Protein AF-A0A9W5UZL8-F1 (afdb_monomer_lite)

Organism: NCBI:txid1053233

pLDDT: mean 82.02, std 14.85, range [34.0, 97.69]

Sequence (84 aa):
MNIYEKSHKLSDSEFKRLIGVQRETFAEMLQILRKAYAYIHQSRGRKSKLSLEEMLFVTLKYLRQYPTMKELAFEGSVAKFLNR

Structure (mmCIF, N/CA/C/O backbone):
data_AF-A0A9W5UZL8-F1
#
_entry.id   AF-A0A9W5UZL8-F1
#
loop_
_atom_site.group_PDB
_atom_site.id
_atom_site.type_symbol
_atom_site.label_atom_id
_atom_site.label_alt_id
_atom_site.label_comp_id
_atom_site.label_asym_id
_atom_site.label_entity_id
_atom_site.label_seq_id
_atom_site.pdbx_PDB_ins_code
_atom_site.Cartn_x
_atom_site.Cartn_y
_atom_site.Cartn_z
_atom_site.occupancy
_atom_site.B_iso_or_equiv
_atom_site.auth_seq_id
_atom_site.auth_comp_id
_atom_site.auth_asym_id
_atom_site.auth_atom_id
_atom_site.pdbx_PDB_model_num
ATOM 1 N N . MET A 1 1 ? 6.945 -3.457 11.917 1.00 48.53 1 MET A N 1
ATOM 2 C CA . MET A 1 1 ? 5.659 -3.954 11.399 1.00 48.53 1 MET A CA 1
ATOM 3 C C . MET A 1 1 ? 5.044 -2.853 10.562 1.00 48.53 1 MET A C 1
ATOM 5 O O . MET A 1 1 ? 4.738 -1.788 11.099 1.00 48.53 1 MET A O 1
ATOM 9 N N . ASN A 1 2 ? 5.000 -3.093 9.259 1.00 68.19 2 ASN A N 1
ATOM 10 C CA . ASN A 1 2 ? 4.564 -2.161 8.222 1.00 68.19 2 ASN A CA 1
ATOM 11 C C . ASN A 1 2 ? 3.060 -1.849 8.406 1.00 68.19 2 ASN A C 1
ATOM 13 O O . ASN A 1 2 ? 2.299 -2.690 8.888 1.00 68.19 2 ASN A O 1
ATOM 17 N N . ILE A 1 3 ? 2.618 -0.628 8.095 1.00 70.50 3 ILE A N 1
ATOM 18 C CA . ILE A 1 3 ? 1.213 -0.210 8.245 1.00 70.50 3 ILE A CA 1
ATOM 19 C C . ILE A 1 3 ? 0.253 -1.089 7.426 1.00 70.50 3 ILE A C 1
ATOM 21 O O . ILE A 1 3 ? -0.849 -1.397 7.882 1.00 70.50 3 ILE A O 1
ATOM 25 N N . TYR A 1 4 ? 0.712 -1.592 6.277 1.00 76.25 4 TYR A N 1
ATOM 26 C CA . TYR A 1 4 ? -0.012 -2.573 5.478 1.00 76.25 4 TYR A CA 1
ATOM 27 C C . TYR A 1 4 ? -0.141 -3.922 6.201 1.00 76.25 4 TYR A C 1
ATOM 29 O O . TYR A 1 4 ? -1.230 -4.489 6.243 1.00 76.25 4 TYR A O 1
ATOM 37 N N . GLU A 1 5 ? 0.906 -4.394 6.882 1.00 78.88 5 GLU A N 1
ATOM 38 C CA . GLU A 1 5 ? 0.831 -5.643 7.655 1.00 78.88 5 GLU A CA 1
ATOM 39 C C . GLU A 1 5 ? -0.199 -5.560 8.784 1.00 78.88 5 GLU A C 1
ATOM 41 O O . GLU A 1 5 ? -0.924 -6.515 9.059 1.00 78.88 5 GLU A O 1
ATOM 46 N N . LYS A 1 6 ? -0.299 -4.392 9.428 1.00 80.81 6 LYS A N 1
ATOM 47 C CA . LYS A 1 6 ? -1.322 -4.133 10.450 1.00 80.81 6 LYS A CA 1
ATOM 48 C C . LYS A 1 6 ? -2.732 -4.147 9.854 1.00 80.81 6 LYS A C 1
ATOM 50 O O . LYS A 1 6 ? -3.658 -4.609 10.515 1.00 80.81 6 LYS A O 1
ATOM 55 N N . SER A 1 7 ? -2.886 -3.705 8.604 1.00 79.62 7 SER A N 1
ATOM 56 C CA . SER A 1 7 ? -4.174 -3.681 7.900 1.00 79.62 7 SER A CA 1
ATOM 57 C C . SER A 1 7 ? -4.727 -5.072 7.550 1.00 79.62 7 SER A C 1
ATOM 59 O O . SER A 1 7 ? -5.921 -5.204 7.283 1.00 79.62 7 SER A O 1
ATOM 61 N N . HIS A 1 8 ? -3.908 -6.131 7.597 1.00 84.06 8 HIS A N 1
ATOM 62 C CA . HIS A 1 8 ? -4.387 -7.510 7.418 1.00 84.06 8 HIS A CA 1
ATOM 63 C C . HIS A 1 8 ? -5.293 -7.990 8.552 1.00 84.06 8 HIS A C 1
ATOM 65 O O . HIS A 1 8 ? -6.061 -8.922 8.353 1.00 84.06 8 HIS A O 1
ATOM 71 N N . LYS A 1 9 ? -5.221 -7.356 9.729 1.00 88.38 9 LYS A N 1
ATOM 72 C CA . LYS A 1 9 ? -6.089 -7.681 10.869 1.00 88.38 9 LYS A CA 1
ATOM 73 C C . LYS A 1 9 ? -7.466 -7.016 10.790 1.00 88.38 9 LYS A C 1
ATOM 75 O O . LYS A 1 9 ? -8.310 -7.301 11.629 1.00 88.38 9 LYS A O 1
ATOM 80 N N . LEU A 1 10 ? -7.668 -6.110 9.833 1.00 90.12 10 LEU A N 1
ATOM 81 C CA . LEU A 1 10 ? -8.925 -5.393 9.643 1.00 90.12 10 LEU A CA 1
ATOM 82 C C . LEU A 1 10 ? -9.903 -6.238 8.832 1.00 90.12 10 LEU A C 1
ATOM 84 O O . LEU A 1 10 ? -9.489 -6.920 7.890 1.00 90.12 10 LEU A O 1
ATOM 88 N N . SER A 1 11 ? -11.194 -6.110 9.131 1.00 94.44 11 SER A N 1
ATOM 89 C CA . SER A 1 11 ? -12.247 -6.571 8.223 1.00 94.44 11 SER A CA 1
ATOM 90 C C . SER A 1 11 ? -12.194 -5.808 6.893 1.00 94.44 11 SER A C 1
ATOM 92 O O . SER A 1 11 ? -11.605 -4.728 6.798 1.00 94.44 11 SER A O 1
ATOM 94 N N . ASP A 1 12 ? -12.815 -6.334 5.839 1.00 93.94 12 ASP A N 1
ATOM 95 C CA . ASP A 1 12 ? -12.768 -5.685 4.520 1.00 93.94 12 ASP A CA 1
ATOM 96 C C . ASP A 1 12 ? -13.483 -4.328 4.494 1.00 93.94 12 ASP A C 1
ATOM 98 O O . ASP A 1 12 ? -13.075 -3.417 3.768 1.00 93.94 12 ASP A O 1
ATOM 102 N N . SER A 1 13 ? -14.505 -4.149 5.335 1.00 94.06 13 SER A N 1
ATOM 103 C CA . SER A 1 13 ? -15.187 -2.863 5.499 1.00 94.06 13 SER A CA 1
ATOM 104 C C . SER A 1 13 ? -14.280 -1.828 6.170 1.00 94.06 13 SER A C 1
ATOM 106 O O . SER A 1 13 ? -14.182 -0.693 5.697 1.00 94.06 13 SER A O 1
ATOM 108 N N . GLU A 1 14 ? -13.560 -2.216 7.224 1.00 92.31 14 GLU A N 1
ATOM 109 C CA . GLU A 1 14 ? -12.575 -1.373 7.904 1.00 92.31 14 GLU A CA 1
ATOM 110 C C . GLU A 1 14 ? -11.380 -1.067 7.004 1.00 92.31 14 GLU A C 1
ATOM 112 O O . GLU A 1 14 ? -10.941 0.082 6.939 1.00 92.31 14 GLU A O 1
ATOM 117 N N . PHE A 1 15 ? -10.896 -2.058 6.252 1.00 92.00 15 PHE A N 1
ATOM 118 C CA . PHE A 1 15 ? -9.842 -1.876 5.260 1.00 92.00 15 PHE A CA 1
ATOM 119 C C . PHE A 1 15 ? -10.268 -0.844 4.216 1.00 92.00 15 PHE A C 1
ATOM 121 O O . PHE A 1 15 ? -9.574 0.152 4.018 1.00 92.00 15 PHE A O 1
ATOM 128 N N . LYS A 1 16 ? -11.451 -1.002 3.612 1.00 92.62 16 LYS A N 1
ATOM 129 C CA . LYS A 1 16 ? -11.978 -0.032 2.644 1.00 92.62 16 LYS A CA 1
ATOM 130 C C . LYS A 1 16 ? -12.150 1.350 3.266 1.00 92.62 16 LYS A C 1
ATOM 132 O O . LYS A 1 16 ? -11.809 2.353 2.640 1.00 92.62 16 LYS A O 1
ATOM 137 N N . ARG A 1 17 ? -12.640 1.430 4.506 1.00 90.38 17 ARG A N 1
ATOM 138 C CA . ARG A 1 17 ? -12.810 2.703 5.217 1.00 90.38 17 ARG A CA 1
ATOM 139 C C . ARG A 1 17 ? -11.477 3.401 5.468 1.00 90.38 17 ARG A C 1
ATOM 141 O O . ARG A 1 17 ? -11.440 4.623 5.340 1.00 90.38 17 ARG A O 1
ATOM 148 N N . LEU A 1 18 ? -10.418 2.662 5.789 1.00 86.50 18 LEU A N 1
ATOM 149 C CA . LEU A 1 18 ? -9.087 3.204 6.059 1.00 86.50 18 LEU A CA 1
ATOM 150 C C . LEU A 1 18 ? -8.339 3.571 4.769 1.00 86.50 18 LEU A C 1
ATOM 152 O O . LEU A 1 18 ? -7.880 4.700 4.628 1.00 86.50 18 LEU A O 1
ATOM 156 N N . ILE A 1 19 ? -8.249 2.636 3.821 1.00 87.44 19 ILE A N 1
ATOM 157 C CA . ILE A 1 19 ? -7.439 2.751 2.598 1.00 87.44 19 ILE A CA 1
ATOM 158 C C . ILE A 1 19 ? -8.157 3.545 1.502 1.00 87.44 19 ILE A C 1
ATOM 160 O O . ILE A 1 19 ? -7.524 4.243 0.716 1.00 87.44 19 ILE A O 1
ATOM 164 N N . GLY A 1 20 ? -9.488 3.468 1.450 1.00 90.88 20 GLY A N 1
ATOM 165 C CA . GLY A 1 20 ? -10.321 4.104 0.424 1.00 90.88 20 GLY A CA 1
ATOM 166 C C . GLY A 1 20 ? -10.667 3.209 -0.767 1.00 90.88 20 GLY A C 1
ATOM 167 O O . GLY A 1 20 ? -11.526 3.584 -1.558 1.00 90.88 20 GLY A O 1
ATOM 168 N N . VAL A 1 21 ? -10.070 2.019 -0.874 1.00 94.56 21 VAL A N 1
ATOM 169 C CA . VAL A 1 21 ? -10.377 1.021 -1.913 1.00 94.56 21 VAL A CA 1
ATOM 170 C C . VAL A 1 21 ? -10.594 -0.358 -1.295 1.00 94.56 21 VAL A C 1
ATOM 172 O O . VAL A 1 21 ? -10.170 -0.615 -0.167 1.00 94.56 21 VAL A O 1
ATOM 175 N N . GLN A 1 22 ? -11.272 -1.242 -2.024 1.00 95.62 22 GLN A N 1
ATOM 176 C CA . GLN A 1 22 ? -11.420 -2.643 -1.626 1.00 95.62 22 GLN A CA 1
ATOM 177 C C . GLN A 1 22 ? -10.067 -3.365 -1.628 1.00 95.62 22 GLN A C 1
ATOM 179 O O . GLN A 1 22 ? -9.125 -2.947 -2.308 1.00 95.62 22 GLN A O 1
ATOM 184 N N . ARG A 1 23 ? -9.963 -4.447 -0.851 1.00 93.69 23 ARG A N 1
ATOM 185 C CA . ARG A 1 23 ? -8.717 -5.209 -0.698 1.00 93.69 23 ARG A CA 1
ATOM 186 C C . ARG A 1 23 ? -8.287 -5.847 -2.015 1.00 93.69 23 ARG A C 1
ATOM 188 O O . ARG A 1 23 ? -7.102 -5.838 -2.338 1.00 93.69 23 ARG A O 1
ATOM 195 N N . GLU A 1 24 ? -9.254 -6.317 -2.790 1.00 95.81 24 GLU A N 1
ATOM 196 C CA . GLU A 1 24 ? -9.079 -6.894 -4.120 1.00 95.81 24 GLU A CA 1
ATOM 197 C C . GLU A 1 24 ? -8.494 -5.847 -5.073 1.00 95.81 24 GLU A C 1
ATOM 199 O O . GLU A 1 24 ? -7.443 -6.067 -5.671 1.00 95.81 24 GLU A O 1
ATOM 204 N N . THR A 1 25 ? -9.091 -4.650 -5.111 1.00 96.75 25 THR A N 1
ATOM 205 C CA . THR A 1 25 ? -8.591 -3.524 -5.912 1.00 96.75 25 THR A CA 1
ATOM 206 C C . THR A 1 25 ? -7.177 -3.124 -5.497 1.00 96.75 25 THR A C 1
ATOM 208 O O . THR A 1 25 ? -6.316 -2.913 -6.3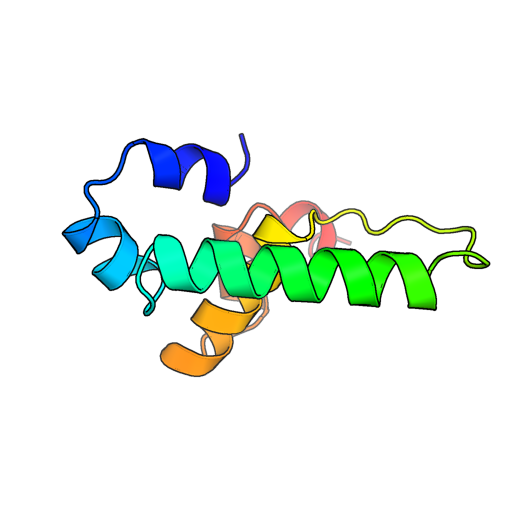47 1.00 96.75 25 THR A O 1
ATOM 211 N N . PHE A 1 26 ? -6.899 -3.051 -4.193 1.00 94.81 26 PHE A N 1
ATOM 212 C CA . PHE A 1 26 ? -5.557 -2.744 -3.700 1.00 94.81 26 PHE A CA 1
ATOM 213 C C . PHE A 1 26 ? -4.532 -3.788 -4.165 1.00 94.81 26 PHE A C 1
ATOM 215 O O . PHE A 1 26 ? -3.434 -3.430 -4.594 1.00 94.81 26 PHE A O 1
ATOM 222 N N . ALA A 1 27 ? -4.886 -5.074 -4.112 1.00 94.56 27 ALA A N 1
ATOM 223 C CA . ALA A 1 27 ? -4.022 -6.159 -4.559 1.00 94.56 27 ALA A CA 1
ATOM 224 C C . ALA A 1 27 ? -3.740 -6.086 -6.069 1.00 94.56 27 ALA A C 1
ATOM 226 O O . ALA A 1 27 ? -2.587 -6.240 -6.479 1.00 94.56 27 ALA A O 1
ATOM 227 N N . GLU A 1 28 ? -4.748 -5.792 -6.892 1.00 97.69 28 GLU A N 1
ATOM 228 C CA . GLU A 1 28 ? -4.580 -5.584 -8.336 1.00 97.69 28 GLU A CA 1
ATOM 229 C C . GLU A 1 28 ? -3.664 -4.393 -8.640 1.00 97.69 28 GLU A C 1
ATOM 231 O O . GLU A 1 28 ? -2.697 -4.524 -9.399 1.00 97.69 28 GLU A O 1
ATOM 236 N N . MET A 1 29 ? -3.897 -3.250 -7.987 1.00 96.94 29 MET A N 1
ATOM 237 C CA . MET A 1 29 ? -3.041 -2.066 -8.110 1.00 96.94 29 MET A CA 1
ATOM 238 C C . MET A 1 29 ? -1.590 -2.387 -7.740 1.00 96.94 29 MET A C 1
ATOM 240 O O . MET A 1 29 ? -0.662 -1.993 -8.449 1.00 96.94 29 MET A O 1
ATOM 244 N N . LEU A 1 30 ? -1.380 -3.146 -6.662 1.00 95.31 30 LEU A N 1
ATOM 245 C CA . LEU A 1 30 ? -0.054 -3.555 -6.215 1.00 95.31 30 LEU A CA 1
ATOM 246 C C . LEU A 1 30 ? 0.633 -4.486 -7.224 1.00 95.31 30 LEU A C 1
ATOM 248 O O . LEU A 1 30 ? 1.835 -4.352 -7.454 1.00 95.31 30 LEU A O 1
ATOM 252 N N . GLN A 1 31 ? -0.098 -5.409 -7.856 1.00 96.50 31 GLN A N 1
ATOM 253 C CA . GLN A 1 31 ? 0.459 -6.264 -8.909 1.00 96.50 31 GLN A CA 1
ATOM 254 C C . GLN A 1 31 ? 0.917 -5.451 -10.123 1.00 96.50 31 GLN A C 1
ATOM 256 O O . GLN A 1 31 ? 2.022 -5.674 -10.627 1.00 96.50 31 GLN A O 1
ATOM 261 N N . ILE A 1 32 ? 0.101 -4.495 -10.574 1.00 96.50 32 ILE A N 1
ATOM 262 C CA . ILE A 1 32 ? 0.450 -3.585 -11.674 1.00 96.50 32 ILE A CA 1
ATOM 263 C C . ILE A 1 32 ? 1.693 -2.774 -11.296 1.00 96.50 32 ILE A C 1
ATOM 265 O O . ILE A 1 32 ? 2.666 -2.730 -12.054 1.00 96.50 32 ILE A O 1
ATOM 269 N N . LEU A 1 33 ? 1.702 -2.205 -10.088 1.00 94.56 33 LEU A N 1
ATOM 270 C CA . LEU A 1 33 ? 2.810 -1.407 -9.577 1.00 94.56 33 LEU A CA 1
ATOM 271 C C . LEU A 1 33 ? 4.107 -2.216 -9.488 1.00 94.56 33 LEU A C 1
ATOM 273 O O . LEU A 1 33 ? 5.155 -1.724 -9.888 1.00 94.56 33 LEU A O 1
ATOM 277 N N . ARG A 1 34 ? 4.057 -3.468 -9.021 1.00 93.50 34 ARG A N 1
ATOM 278 C CA . ARG A 1 34 ? 5.224 -4.365 -8.955 1.00 93.50 34 ARG A CA 1
ATOM 279 C C . ARG A 1 34 ? 5.826 -4.627 -10.333 1.00 93.50 34 ARG A C 1
ATOM 281 O O . ARG A 1 34 ? 7.045 -4.544 -10.472 1.00 93.50 34 ARG A O 1
ATOM 288 N N . LYS A 1 35 ? 4.997 -4.891 -11.350 1.00 94.06 35 LYS A N 1
ATOM 289 C CA . LYS A 1 35 ? 5.459 -5.098 -12.736 1.00 94.06 35 LYS A CA 1
ATOM 290 C C . LYS A 1 35 ? 6.130 -3.840 -13.292 1.00 94.06 35 LYS A C 1
ATOM 292 O O . LYS A 1 35 ? 7.252 -3.913 -13.788 1.00 94.06 35 LYS A O 1
ATOM 297 N N . ALA A 1 36 ? 5.478 -2.686 -13.146 1.00 92.31 36 ALA A N 1
ATOM 298 C CA . ALA A 1 36 ? 6.017 -1.404 -13.599 1.00 92.31 36 ALA A CA 1
ATOM 299 C C . ALA A 1 36 ? 7.310 -1.031 -12.856 1.00 92.31 36 ALA A C 1
ATOM 301 O O . ALA A 1 36 ? 8.296 -0.625 -13.471 1.00 92.31 36 ALA A O 1
ATOM 302 N N . TYR A 1 37 ? 7.336 -1.219 -11.535 1.00 89.94 37 TYR A N 1
ATOM 303 C CA . TYR A 1 37 ? 8.501 -0.927 -10.710 1.00 89.94 37 TYR A CA 1
ATOM 304 C C . TYR A 1 37 ? 9.691 -1.798 -11.104 1.00 89.94 37 TYR A C 1
ATOM 306 O O . TYR A 1 37 ? 10.782 -1.261 -11.282 1.00 89.94 37 TYR A O 1
ATOM 314 N N . ALA A 1 38 ? 9.478 -3.106 -11.288 1.00 88.62 38 ALA A N 1
ATOM 315 C CA . ALA A 1 38 ? 10.512 -4.029 -11.738 1.00 88.62 38 ALA A CA 1
ATOM 316 C C . ALA A 1 38 ? 11.077 -3.611 -13.100 1.00 88.62 38 ALA A C 1
ATOM 318 O O . ALA A 1 38 ? 12.290 -3.513 -13.232 1.00 88.62 38 ALA A O 1
ATOM 319 N N . TYR A 1 39 ? 10.222 -3.289 -14.075 1.00 89.44 39 TYR A N 1
ATOM 320 C CA . TYR A 1 39 ? 10.653 -2.820 -15.395 1.00 89.44 39 TYR A CA 1
ATOM 321 C C . TYR A 1 39 ? 11.535 -1.562 -15.317 1.00 89.44 39 TYR A C 1
ATOM 323 O O . TYR A 1 39 ? 12.627 -1.532 -15.873 1.00 89.44 39 TYR A O 1
ATOM 331 N N . ILE A 1 40 ? 11.110 -0.546 -14.557 1.00 87.00 40 ILE A N 1
ATOM 332 C CA . ILE A 1 40 ? 11.824 0.741 -14.446 1.00 87.00 40 ILE A CA 1
ATOM 333 C C . ILE A 1 40 ? 13.116 0.624 -13.615 1.00 87.00 40 ILE A C 1
ATOM 335 O O . ILE A 1 40 ? 14.061 1.387 -13.819 1.00 87.00 40 ILE A O 1
ATOM 339 N N . HIS A 1 41 ? 13.165 -0.298 -12.650 1.00 83.94 41 HIS A N 1
ATOM 340 C CA . HIS A 1 41 ? 14.283 -0.430 -11.708 1.00 83.94 41 HIS A CA 1
ATOM 341 C C . HIS A 1 41 ? 15.230 -1.591 -12.023 1.00 83.94 41 HIS A C 1
ATOM 343 O O . HIS A 1 41 ? 16.151 -1.822 -11.244 1.00 83.94 41 HIS A O 1
ATOM 349 N N . GLN A 1 42 ? 15.074 -2.270 -13.165 1.00 78.50 42 GLN A N 1
ATOM 350 C CA . GLN A 1 42 ? 15.996 -3.317 -13.632 1.00 78.50 42 GLN A CA 1
ATOM 351 C C . GLN A 1 42 ? 17.467 -2.864 -13.642 1.00 78.50 42 GLN A C 1
ATOM 353 O O . GLN A 1 42 ? 18.356 -3.656 -13.351 1.00 78.50 42 GLN A O 1
ATOM 358 N N . SER A 1 43 ? 17.722 -1.586 -13.924 1.00 74.38 43 SER A N 1
ATOM 359 C CA . SER A 1 43 ? 19.063 -1.006 -14.085 1.00 74.38 43 SER A CA 1
ATOM 360 C C . SER A 1 43 ? 19.418 0.054 -13.030 1.00 74.38 43 SER A C 1
ATOM 362 O O . SER A 1 43 ? 20.453 0.714 -13.134 1.00 74.38 43 SER A O 1
ATOM 364 N N . ARG A 1 44 ? 18.600 0.227 -11.978 1.00 72.75 44 ARG A N 1
ATOM 365 C CA . ARG A 1 44 ? 18.864 1.191 -10.891 1.00 72.75 44 ARG A CA 1
ATOM 366 C C . ARG A 1 44 ? 19.470 0.512 -9.663 1.00 72.75 44 ARG A C 1
ATOM 368 O O . ARG A 1 44 ? 18.894 -0.411 -9.103 1.00 72.75 44 ARG A O 1
ATOM 375 N N . GLY A 1 45 ? 20.602 1.038 -9.186 1.00 71.25 45 GLY A N 1
ATOM 376 C CA . GLY A 1 45 ? 21.330 0.461 -8.048 1.00 71.25 45 GLY A CA 1
ATOM 377 C C . GLY A 1 45 ? 20.696 0.699 -6.668 1.00 71.25 45 GLY A C 1
ATOM 378 O O . GLY A 1 45 ? 20.799 -0.155 -5.788 1.00 71.25 45 GLY A O 1
ATOM 379 N N . ARG A 1 46 ? 20.026 1.840 -6.436 1.00 73.25 46 ARG A N 1
ATOM 380 C CA . ARG A 1 46 ? 19.479 2.171 -5.106 1.00 73.25 46 ARG A CA 1
ATOM 381 C C . ARG A 1 46 ? 18.043 1.679 -4.950 1.00 73.25 46 ARG A C 1
ATOM 383 O O . ARG A 1 46 ? 17.125 2.228 -5.552 1.00 73.25 46 ARG A O 1
ATOM 390 N N . LYS A 1 47 ? 17.851 0.698 -4.069 1.00 68.56 47 LYS A N 1
ATOM 391 C CA . LYS A 1 47 ? 16.522 0.243 -3.643 1.00 68.56 47 LYS A CA 1
ATOM 392 C C . LYS A 1 47 ? 15.838 1.304 -2.774 1.00 68.56 47 LYS A C 1
ATOM 394 O O . LYS A 1 47 ? 16.487 1.945 -1.940 1.00 68.56 47 LYS A O 1
ATOM 399 N N . SER A 1 48 ? 14.531 1.485 -2.974 1.00 73.06 48 SER A N 1
ATOM 400 C CA . SER A 1 48 ? 13.708 2.312 -2.086 1.00 73.06 48 SER A CA 1
ATOM 401 C C . SER A 1 48 ? 13.742 1.749 -0.665 1.00 73.06 48 SER A C 1
ATOM 403 O O . SER A 1 48 ? 13.814 0.537 -0.470 1.00 73.06 48 SER A O 1
ATOM 405 N N . LYS A 1 49 ? 13.688 2.637 0.330 1.00 75.69 49 LYS A N 1
ATOM 406 C CA . LYS A 1 49 ? 13.549 2.244 1.740 1.00 75.69 49 LYS A CA 1
ATOM 407 C C . LYS A 1 49 ? 12.102 1.921 2.121 1.00 75.69 49 LYS A C 1
ATOM 409 O O . LYS A 1 49 ? 11.891 1.336 3.174 1.00 75.69 49 LYS A O 1
ATOM 414 N N . LEU A 1 50 ? 11.147 2.314 1.278 1.00 79.00 50 LEU A N 1
ATOM 415 C CA . LEU A 1 50 ? 9.735 1.977 1.408 1.00 79.00 50 LEU A CA 1
ATOM 416 C C . LEU A 1 50 ? 9.400 0.793 0.509 1.00 79.00 50 LEU A C 1
ATOM 418 O O . LEU A 1 50 ? 9.855 0.728 -0.638 1.00 79.00 50 LEU A O 1
ATOM 422 N N . SER A 1 51 ? 8.577 -0.106 1.031 1.00 87.00 51 SER A N 1
ATOM 423 C CA . SER A 1 51 ? 7.941 -1.162 0.249 1.00 87.00 51 SER A CA 1
ATOM 424 C C . SER A 1 51 ? 6.924 -0.578 -0.746 1.00 87.00 51 SER A C 1
ATOM 426 O O . SER A 1 51 ? 6.476 0.565 -0.610 1.00 87.00 51 SER A O 1
ATOM 428 N N . LEU A 1 52 ? 6.562 -1.346 -1.777 1.00 89.19 52 LEU A N 1
ATOM 429 C CA . LEU A 1 52 ? 5.568 -0.910 -2.772 1.00 89.19 52 LEU A CA 1
ATOM 430 C C . LEU A 1 52 ? 4.173 -0.791 -2.162 1.00 89.19 52 LEU A C 1
ATOM 432 O O . LEU A 1 52 ? 3.402 0.086 -2.537 1.00 89.19 52 LEU A O 1
ATOM 436 N N . GLU A 1 53 ? 3.901 -1.628 -1.173 1.00 89.69 53 GLU A N 1
ATOM 437 C CA . GLU A 1 53 ? 2.714 -1.630 -0.336 1.00 89.69 53 GLU A CA 1
ATOM 438 C C . GLU A 1 53 ? 2.589 -0.313 0.437 1.00 89.69 53 GLU A C 1
ATOM 440 O O . GLU A 1 53 ? 1.539 0.325 0.403 1.00 89.69 53 GLU A O 1
ATOM 445 N N . GLU A 1 54 ? 3.670 0.130 1.090 1.00 86.69 54 GLU A N 1
ATOM 446 C CA . GLU A 1 54 ? 3.702 1.399 1.832 1.00 86.69 54 GLU A CA 1
ATOM 447 C C . GLU A 1 54 ? 3.567 2.597 0.904 1.00 86.69 54 GLU A C 1
ATOM 449 O O . GLU A 1 54 ? 2.829 3.530 1.216 1.00 86.69 54 GLU A O 1
ATOM 454 N N . MET A 1 55 ? 4.252 2.571 -0.243 1.00 88.44 55 MET A N 1
ATOM 455 C CA . MET A 1 55 ? 4.129 3.633 -1.238 1.00 88.44 55 MET A CA 1
ATOM 456 C C . MET A 1 55 ? 2.681 3.762 -1.713 1.00 88.44 55 MET A C 1
ATOM 458 O O . MET A 1 55 ? 2.121 4.853 -1.648 1.00 88.44 55 MET A O 1
ATOM 462 N N . LEU A 1 56 ? 2.047 2.653 -2.102 1.00 92.19 56 LEU A N 1
ATOM 463 C CA . LEU A 1 56 ? 0.657 2.657 -2.552 1.00 92.19 56 LEU A CA 1
ATOM 464 C C . LEU A 1 56 ? -0.302 3.132 -1.449 1.00 92.19 56 LEU A C 1
ATOM 466 O O . LEU A 1 56 ? -1.179 3.954 -1.714 1.00 92.19 56 LEU A O 1
ATOM 470 N N . PHE A 1 57 ? -0.107 2.677 -0.208 1.00 89.56 57 PHE A N 1
ATOM 471 C CA . PHE A 1 57 ? -0.894 3.117 0.946 1.00 89.56 57 PHE A CA 1
ATOM 472 C C . PHE A 1 57 ? -0.812 4.636 1.146 1.00 89.56 57 PHE A C 1
ATOM 474 O O . PHE A 1 57 ? -1.840 5.311 1.231 1.00 89.56 57 PHE A O 1
ATOM 481 N N . VAL A 1 58 ? 0.405 5.186 1.211 1.00 87.19 58 VAL A N 1
ATOM 482 C CA . VAL A 1 58 ? 0.626 6.618 1.458 1.00 87.19 58 VAL A CA 1
ATOM 483 C C . VAL A 1 58 ? 0.058 7.452 0.314 1.00 87.19 58 VAL A C 1
ATOM 485 O O . VAL A 1 58 ? -0.580 8.472 0.570 1.00 87.19 58 VAL A O 1
ATOM 488 N N . THR A 1 59 ? 0.217 7.004 -0.933 1.00 90.75 59 THR A N 1
ATOM 489 C CA . THR A 1 59 ? -0.358 7.674 -2.105 1.00 90.75 59 THR A CA 1
ATOM 490 C C . THR A 1 59 ? -1.882 7.716 -2.044 1.00 90.75 59 THR A C 1
ATOM 492 O O . THR A 1 59 ? -2.460 8.788 -2.205 1.00 90.75 59 THR A O 1
ATOM 495 N N . LEU A 1 60 ? -2.549 6.592 -1.771 1.00 92.06 60 LEU A N 1
ATOM 496 C CA . LEU A 1 60 ? -4.014 6.553 -1.669 1.00 92.06 60 LEU A CA 1
ATOM 497 C C . LEU A 1 60 ? -4.530 7.435 -0.530 1.00 92.06 60 LEU A C 1
ATOM 499 O O . LEU A 1 60 ? -5.510 8.165 -0.694 1.00 92.06 60 LEU A O 1
ATOM 503 N N . LYS A 1 61 ? -3.830 7.430 0.607 1.00 87.19 61 LYS A N 1
ATOM 504 C CA . LYS A 1 61 ? -4.155 8.302 1.733 1.00 87.19 61 LYS A CA 1
ATOM 505 C C . LYS A 1 61 ? -4.007 9.780 1.373 1.00 87.19 61 LYS A C 1
ATOM 507 O O . LYS A 1 61 ? -4.896 10.574 1.684 1.00 87.19 61 LYS A O 1
ATOM 512 N N . TYR A 1 62 ? -2.924 10.130 0.679 1.00 89.12 62 TYR A N 1
ATOM 513 C CA . TYR A 1 62 ? -2.687 11.487 0.200 1.00 89.12 62 TYR A CA 1
ATOM 514 C C . TYR A 1 62 ? -3.793 11.960 -0.745 1.00 89.12 62 TYR A C 1
ATOM 516 O O . TYR A 1 62 ? -4.359 13.027 -0.535 1.00 89.12 62 TYR A O 1
ATOM 524 N N . LEU A 1 63 ? -4.168 11.140 -1.728 1.00 90.94 63 LEU A N 1
ATOM 525 C CA . LEU A 1 63 ? -5.218 11.480 -2.692 1.00 90.94 63 LEU A CA 1
ATOM 526 C C . LEU A 1 63 ? -6.588 11.690 -2.040 1.00 90.94 63 LEU A C 1
ATOM 528 O O . LEU A 1 63 ? -7.372 12.506 -2.512 1.00 90.94 63 LEU A O 1
ATOM 532 N N . ARG A 1 64 ? -6.889 10.961 -0.962 1.00 89.25 64 ARG A N 1
ATOM 533 C CA . ARG A 1 64 ? -8.200 11.026 -0.309 1.00 89.25 64 ARG A CA 1
ATOM 534 C C . ARG A 1 64 ? -8.332 12.163 0.699 1.00 89.25 64 ARG A C 1
ATOM 536 O O . ARG A 1 64 ? -9.402 12.750 0.808 1.00 89.25 64 ARG A O 1
ATOM 543 N N . GLN A 1 65 ? -7.304 12.381 1.512 1.00 87.00 65 GLN A N 1
ATOM 544 C CA . GLN A 1 65 ? -7.385 13.260 2.686 1.00 87.00 65 GLN A CA 1
ATOM 545 C C . GLN A 1 65 ? -6.521 14.513 2.548 1.00 87.00 65 GLN A C 1
ATOM 547 O O . GLN A 1 65 ? -6.636 15.413 3.371 1.00 87.00 65 GLN A O 1
ATOM 552 N N . TYR A 1 66 ? -5.640 14.541 1.546 1.00 88.00 66 TYR A N 1
ATOM 553 C CA . TYR A 1 66 ? -4.649 15.590 1.330 1.00 88.00 66 TYR A CA 1
ATOM 554 C C . TYR A 1 66 ? -3.911 16.057 2.610 1.00 88.00 66 TYR A C 1
ATOM 556 O O . TYR A 1 66 ? -3.707 17.260 2.788 1.00 88.00 66 TYR A O 1
ATOM 564 N N . PRO A 1 67 ? -3.512 15.144 3.527 1.00 85.69 67 PRO A N 1
ATOM 565 C CA . PRO A 1 67 ? -2.773 15.519 4.722 1.00 85.69 67 PRO A CA 1
ATOM 566 C C . PRO A 1 67 ? -1.368 15.986 4.341 1.00 85.69 67 PRO A C 1
ATOM 568 O O . PRO A 1 67 ? -0.845 15.685 3.259 1.00 85.69 67 PRO A O 1
ATOM 571 N N . THR A 1 68 ? -0.709 16.687 5.255 1.00 87.44 68 THR A N 1
ATOM 572 C CA . THR A 1 68 ? 0.662 17.129 5.021 1.00 87.44 68 THR A CA 1
ATOM 573 C C . THR A 1 68 ? 1.600 15.925 4.906 1.00 87.44 68 THR A C 1
ATOM 575 O O . THR A 1 68 ? 1.435 14.897 5.570 1.00 87.44 68 THR A O 1
ATOM 578 N N . MET A 1 69 ? 2.657 16.054 4.098 1.00 80.81 69 MET A N 1
ATOM 579 C CA . MET A 1 69 ? 3.674 14.998 3.989 1.00 80.81 69 MET A CA 1
ATOM 580 C C . MET A 1 69 ? 4.314 14.669 5.348 1.00 80.81 69 MET A C 1
ATOM 582 O O . MET A 1 69 ? 4.714 13.531 5.583 1.00 80.81 69 MET A O 1
ATOM 586 N N . LYS A 1 70 ? 4.377 15.651 6.258 1.00 80.25 70 LYS A N 1
ATOM 587 C CA . LYS A 1 70 ? 4.897 15.480 7.618 1.00 80.25 70 LYS A CA 1
ATOM 588 C C . LYS A 1 70 ? 3.998 14.574 8.466 1.00 80.25 70 LYS A C 1
ATOM 590 O O . LYS A 1 70 ? 4.514 13.680 9.131 1.00 80.25 70 LYS A O 1
ATOM 595 N N . GLU A 1 71 ? 2.680 14.757 8.405 1.00 82.38 71 GLU A N 1
ATOM 596 C CA . GLU A 1 71 ? 1.705 13.892 9.090 1.00 82.38 71 GLU A CA 1
ATOM 597 C C . GLU A 1 71 ? 1.736 12.466 8.534 1.00 82.38 71 GLU A C 1
ATOM 599 O O . GLU A 1 71 ? 1.813 11.504 9.298 1.00 82.38 71 GLU A O 1
ATOM 604 N N . LEU A 1 72 ? 1.784 12.322 7.205 1.00 80.69 72 LEU A N 1
ATOM 605 C CA . LEU A 1 72 ? 1.928 11.016 6.555 1.00 80.69 72 LEU A CA 1
ATOM 606 C C . LEU A 1 72 ? 3.204 10.300 6.987 1.00 80.69 72 LEU A C 1
ATOM 608 O O . LEU A 1 72 ? 3.190 9.092 7.233 1.00 80.69 72 LEU A O 1
ATOM 612 N N . ALA A 1 73 ? 4.309 11.038 7.093 1.00 77.38 73 ALA A N 1
ATOM 613 C CA . ALA A 1 73 ? 5.572 10.461 7.506 1.00 77.38 73 ALA A CA 1
ATOM 614 C C . ALA A 1 73 ? 5.543 10.004 8.968 1.00 77.38 73 ALA A C 1
ATOM 616 O O . ALA A 1 73 ? 6.034 8.913 9.272 1.00 77.38 73 ALA A O 1
ATOM 617 N N . PHE A 1 74 ? 4.951 10.809 9.853 1.00 78.50 74 PHE A N 1
ATOM 618 C CA . PHE A 1 74 ? 4.757 10.475 11.264 1.00 78.50 74 PHE A CA 1
ATOM 619 C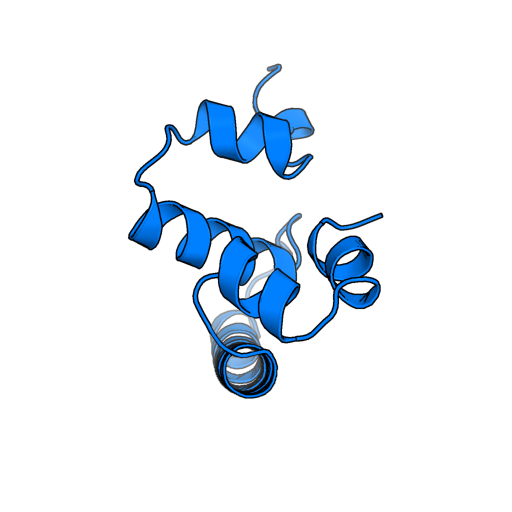 C . PHE A 1 74 ? 3.957 9.182 11.434 1.00 78.50 74 PHE A C 1
ATOM 621 O O . PHE A 1 74 ? 4.396 8.263 12.125 1.00 78.50 74 PHE A O 1
ATOM 628 N N . GLU A 1 75 ? 2.829 9.068 10.741 1.00 73.56 75 GLU A N 1
ATOM 629 C CA . GLU A 1 75 ? 1.921 7.933 10.883 1.00 73.56 75 GLU A CA 1
ATOM 630 C C . GLU A 1 75 ? 2.425 6.661 10.192 1.00 73.56 75 GLU A C 1
ATOM 632 O O . GLU A 1 75 ? 2.344 5.561 10.742 1.00 73.56 75 GLU A O 1
ATOM 637 N N . GLY A 1 76 ? 3.010 6.799 9.001 1.00 65.44 76 GLY A N 1
ATOM 638 C CA . GLY A 1 76 ? 3.510 5.674 8.215 1.00 65.44 76 GLY A CA 1
ATOM 639 C C . GLY A 1 76 ? 4.804 5.050 8.744 1.00 65.44 76 GLY A C 1
ATOM 640 O O . GLY A 1 76 ? 5.368 4.195 8.075 1.00 65.44 76 GLY A O 1
ATOM 641 N N . SER A 1 77 ? 5.333 5.471 9.903 1.00 59.06 77 SER A N 1
ATOM 642 C CA . SER A 1 77 ? 6.704 5.137 10.346 1.00 59.06 77 SER A CA 1
ATOM 643 C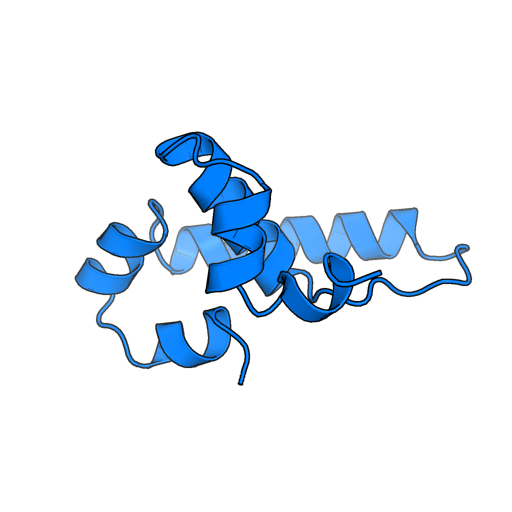 C . SER A 1 77 ? 7.794 5.527 9.326 1.00 59.06 77 SER A C 1
ATOM 645 O O . SER A 1 77 ? 8.948 5.112 9.449 1.00 59.06 77 SER A O 1
ATOM 647 N N . VAL A 1 78 ? 7.460 6.370 8.341 1.00 52.06 78 VAL A N 1
ATOM 648 C CA . VAL A 1 78 ? 8.400 6.969 7.377 1.00 52.06 78 VAL A CA 1
ATOM 649 C C . VAL A 1 78 ? 9.206 8.095 8.053 1.00 52.06 78 VAL A C 1
ATOM 651 O O . VAL A 1 78 ? 10.229 8.545 7.545 1.00 52.06 78 VAL A O 1
ATOM 654 N N . ALA A 1 79 ? 8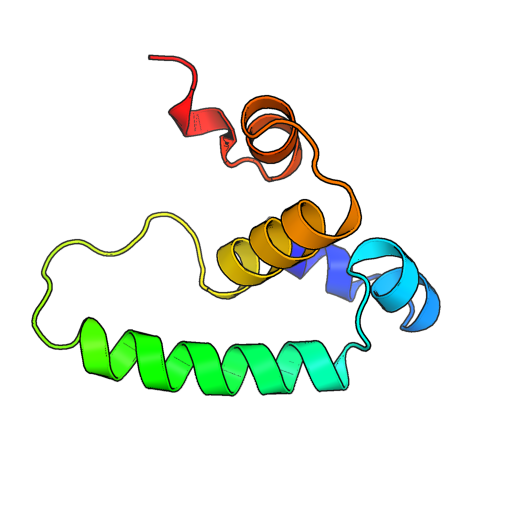.804 8.509 9.259 1.00 43.50 79 ALA A N 1
ATOM 655 C CA . ALA A 1 79 ? 9.399 9.571 10.065 1.00 43.50 79 ALA A CA 1
ATOM 656 C C . ALA A 1 79 ? 10.856 9.358 10.492 1.00 43.50 79 ALA A C 1
ATOM 658 O O . ALA A 1 79 ? 11.489 10.320 10.922 1.00 43.50 79 ALA A O 1
ATOM 659 N N . LYS A 1 80 ? 11.459 8.175 10.291 1.00 46.47 80 LYS A N 1
ATOM 660 C CA . LYS A 1 80 ? 12.928 8.056 10.397 1.00 46.47 80 LYS A CA 1
ATOM 661 C C . LYS A 1 80 ? 13.676 8.975 9.411 1.00 46.47 80 LYS A C 1
ATOM 663 O O . LYS A 1 80 ? 14.886 9.122 9.550 1.00 46.47 80 LYS A O 1
ATOM 668 N N . PHE A 1 81 ? 12.986 9.589 8.442 1.00 48.62 81 PHE A N 1
ATOM 669 C CA . PHE A 1 81 ? 13.573 10.449 7.410 1.00 48.62 81 PHE A CA 1
ATOM 670 C C . PHE A 1 81 ? 13.452 11.961 7.618 1.00 48.62 81 PHE A C 1
ATOM 672 O 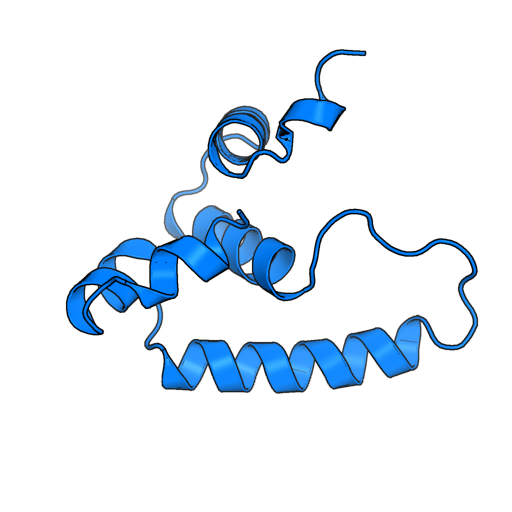O . PHE A 1 81 ? 14.139 12.680 6.902 1.00 48.62 81 PHE A O 1
ATOM 679 N N . LEU A 1 82 ? 12.648 12.456 8.565 1.00 42.91 82 LEU A N 1
ATOM 680 C CA . 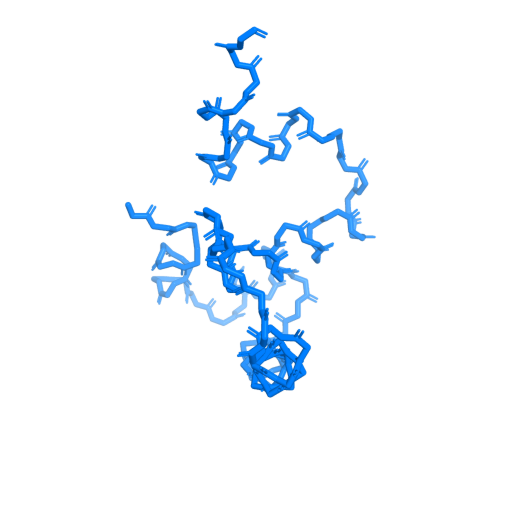LEU A 1 82 ? 12.444 13.908 8.742 1.00 42.91 82 LEU A CA 1
ATOM 681 C C . LEU A 1 82 ? 13.163 14.511 9.961 1.00 42.91 82 LEU A C 1
ATOM 683 O O . LEU A 1 82 ? 13.088 15.715 10.161 1.00 42.91 82 LEU A O 1
ATOM 687 N N . ASN A 1 83 ? 13.878 13.696 10.745 1.00 34.00 83 ASN A N 1
ATOM 688 C CA . ASN A 1 83 ? 14.759 14.154 11.829 1.00 34.00 83 ASN A CA 1
ATOM 689 C C . ASN A 1 83 ? 16.232 14.148 11.380 1.00 34.00 83 ASN A C 1
ATOM 691 O O . ASN A 1 83 ? 17.067 13.451 11.962 1.00 34.00 83 ASN A O 1
ATOM 695 N N . ARG A 1 84 ? 16.538 14.881 10.310 1.00 38.12 84 ARG A N 1
ATOM 696 C CA . ARG A 1 84 ? 17.899 15.307 9.975 1.00 38.12 84 ARG A CA 1
ATOM 697 C C . ARG A 1 84 ? 17.908 16.795 9.702 1.00 38.12 84 ARG A C 1
ATOM 699 O O . ARG A 1 84 ? 16.938 17.253 9.063 1.00 38.12 84 ARG A O 1
#

Secondary structure (DSSP, 8-state):
--HHHHHTTS-HHHHHHHHSS-HHHHHHHHHHHHHHHHHHHTT-----SS-HHHHHHHHHHHHHH---HHHHHHHTTGGGGT--

Foldseek 3Di:
DFPVVVLVPDDQVVSCVQQVDGPVVLVVVLVVQVVVCCVVCVPPDDDDPDDSSLVSSLVSVCVPPVDDPCVSCVVRVVVVPVPD

Radius of gyration: 13.66 Å; chains: 1; bounding box: 36×25×27 Å

=== Feature glossary ===
The record interleaves many kinds of information about one protein. Here is each kind framed as the question it answers.

Q: Are the domains correctly placed relative to each other?
A: Predicted aligned error is AlphaFold's pairwise confidence. Unlike pLDDT (per-residue), PAE is per-residue-pair and captures whether two parts of the structure are correctly placed relative to each other. Units are ångströms of expected positional error.

Q: Which residues are in helices, strands, or loops?
A: Eight-state secondary structure (DSSP): H is the canonical α-helix, G the tighter 3₁₀-helix, I the wider π-helix; E/B are β-structure, T and S are turns and bends, and '-' is everything else. DSSP derives these from the pattern of main-chain N–H···O=C hydrogen bonds, not from the sequence.

Q: What if only a Cα trace is available?
A: P-SEA three-state annotation labels each residue as helix, strand, or coil based purely on the geometry of the Cα trace. It serves as a fallback when the full backbone (and thus DSSP) is unavailable.

Q: What are the backbone torsion angles?
A: φ (phi) and ψ (psi) are the two rotatable backbone dihedrals per residue: φ is the C(i-1)–N–Cα–C torsion, ψ is the N–Cα–C–N(i+1) torsion, both in degrees on (−180°, 180°]. α-helical residues cluster near (−60°, −45°); β-strand residues near (−120°, +130°). A Ramachandran plot is simply a scatter of (φ, ψ) for every residue.

Q: What known structures does this most resemble?
A: Structural nearest neighbors (via Foldseek easy-search vs the PDB). Reported per hit: target PDB id, E-value, and alignment TM-score. A TM-score above ~0.5 is the conventional threshold for 'same fold'.

Q: What family and function is it annotated with?
A: Database cross-references. InterPro integrates a dozen domain/family signature databases into unified entries with residue-range hits. GO terms attach function/process/location labels with evidence codes. CATH codes position the fold in a four-level structural taxonomy. Organism is the NCBI-taxonomy species name.

Q: Which residues are buried vs exposed?
A: Solvent accessibility: the surface area of each residue that a 1.4 Å water probe can touch, in Å². When only backbone atoms are present the absolute values are lower than full-atom SASA (side chains contribute most of the area) and are flagged as backbone-only.

Q: What do the diagnostic plots show?
A: Three diagnostic plots accompany the record. The Cα contact map visualizes the tertiary structure as a 2D adjacency matrix (8 Å cutoff, sequence-local contacts suppressed). The Ramachandran plot shows the distribution of backbone (φ, ψ) torsions, with points in the α and β basins reflecting secondary structure content. The PAE plot shows AlphaFold's inter-residue confidence as a color matrix.

Q: What is the amino-acid chain?
A: The amino-acid sequence is the protein's primary structure: the linear order of residues from the N-terminus to the C-terminus, written in one-letter code. Everything else here — the 3D coordinates, the secondary structure, the domain annotations — is ultimately a consequence of this string.

Q: What do the rendered images show?
A: The six renders are orthographic views along the three Cartesian axes in both directions. Representation (cartoon, sticks, or surface) and color scheme (sequence-rainbow or by-chain) vary across proteins so the training set covers all the common visualization conventions.

Q: Where is each backbone atom in 3D?
A: The mmCIF table is the protein's shape written out atom by atom. For each backbone N, Cα, C, and carbonyl O, it records an (x, y, z) coordinate triple in Å plus the residue type, chain letter, and residue number.

Q: How mobile is each atom in the crystal?
A: For experimental (PDB) structures, the B-factor (temperature factor) quantifies the positional spread of each atom in the crystal — a combination of thermal vibration and static disorder — in units of Å². High B-factors mark flexible loops or poorly resolved regions; low B-factors mark the rigid, well-ordered core.

Q: How big and how compact is the whole molecule?
A: Three whole-structure scalars: the radius of gyration (RMS distance of Cα from centroid, in Å), the count of Cα–Cα contacts (pairs closer than 8 Å and separated by more than four residues in sequence — i.e. tertiary, not local, contacts), and the bounding-box dimensions. Together they distinguish compact globular folds from extended fibres or disordered chains.

Q: What does the local fold look like, residue by residue?
A: A 3Di character summarizes, for each residue, the relative orientation of the Cα frame of its nearest spatial neighbor. Because it encodes fold topology rather than chemistry, 3Di alignments detect remote structural similarity that sequence alignment misses.

Q: How confident is the AlphaFold model at each residue?
A: For AlphaFold models, the B-factor field carries pLDDT — the model's own estimate of local accuracy on a 0–100 scale. Regions with pLDDT<50 should be treated as essentially unmodeled; they often correspond to intrinsically disordered segments.